Protein AF-A0A840A3Q3-F1 (afdb_monomer_lite)

pLDDT: mean 84.04, std 8.3, range [44.25, 95.06]

Radius of gyration: 40.93 Å; chains: 1; bounding box: 76×33×114 Å

Structure (mmCIF, N/CA/C/O backbone):
data_AF-A0A840A3Q3-F1
#
_entry.id   AF-A0A840A3Q3-F1
#
loop_
_atom_site.group_PDB
_atom_site.id
_atom_site.type_symbol
_atom_site.label_atom_id
_atom_site.label_alt_id
_atom_site.label_comp_id
_atom_site.label_asym_id
_atom_site.label_entity_id
_atom_site.label_seq_id
_atom_site.pdbx_PDB_ins_code
_atom_site.Cartn_x
_atom_site.Cartn_y
_atom_site.Cartn_z
_atom_site.occupancy
_atom_site.B_iso_or_equiv
_atom_site.auth_seq_id
_atom_site.auth_comp_id
_atom_site.auth_asym_id
_atom_site.auth_atom_id
_atom_site.pdbx_PDB_model_num
ATOM 1 N N . MET A 1 1 ? 41.992 -2.373 -77.289 1.00 56.03 1 MET A N 1
ATOM 2 C CA . MET A 1 1 ? 42.116 -1.862 -75.898 1.00 56.03 1 MET A CA 1
ATOM 3 C C . MET A 1 1 ? 40.755 -1.734 -75.193 1.00 56.03 1 MET A C 1
ATOM 5 O O . MET A 1 1 ? 40.566 -0.825 -74.403 1.00 56.03 1 MET A O 1
ATOM 9 N N . THR A 1 2 ? 39.800 -2.643 -75.421 1.00 67.12 2 THR A N 1
ATOM 10 C CA . THR A 1 2 ? 38.409 -2.463 -74.945 1.00 67.12 2 THR A CA 1
ATOM 11 C C . THR A 1 2 ? 37.963 -3.514 -73.923 1.00 67.12 2 THR A C 1
ATOM 13 O O . THR A 1 2 ? 37.347 -3.151 -72.929 1.00 67.12 2 THR A O 1
ATOM 16 N N . LEU A 1 3 ? 38.348 -4.791 -74.071 1.00 67.69 3 LEU A N 1
ATOM 17 C CA . LEU A 1 3 ? 37.886 -5.854 -73.158 1.00 67.69 3 LEU A CA 1
ATOM 18 C C . LEU A 1 3 ? 38.385 -5.705 -71.708 1.00 67.69 3 LEU A C 1
ATOM 20 O O . LEU A 1 3 ? 37.606 -5.872 -70.776 1.00 67.69 3 LEU A O 1
ATOM 24 N N . ARG A 1 4 ? 39.663 -5.360 -71.488 1.00 72.69 4 ARG A N 1
ATOM 25 C CA . ARG A 1 4 ? 40.228 -5.229 -70.124 1.00 72.69 4 ARG A CA 1
ATOM 26 C C . ARG A 1 4 ? 39.614 -4.066 -69.335 1.00 72.69 4 ARG A C 1
ATOM 28 O O . ARG A 1 4 ? 39.415 -4.197 -68.133 1.00 72.69 4 ARG A O 1
ATOM 35 N N . ALA A 1 5 ? 39.288 -2.961 -70.008 1.00 75.44 5 ALA A N 1
ATOM 36 C CA . ALA A 1 5 ? 38.617 -1.819 -69.387 1.00 75.44 5 ALA A CA 1
ATOM 37 C C . ALA A 1 5 ? 37.172 -2.161 -68.981 1.00 75.44 5 ALA A C 1
ATOM 39 O O . ALA A 1 5 ? 36.698 -1.721 -67.938 1.00 75.44 5 ALA A O 1
ATOM 40 N N . TRP A 1 6 ? 36.501 -3.005 -69.769 1.00 81.00 6 TRP A N 1
ATOM 41 C CA . TRP A 1 6 ? 35.125 -3.423 -69.513 1.00 81.00 6 TRP A CA 1
ATOM 42 C C . TRP A 1 6 ? 35.006 -4.340 -68.287 1.00 81.00 6 TRP A C 1
ATOM 44 O O . TRP A 1 6 ? 34.160 -4.111 -67.426 1.00 81.00 6 TRP A O 1
ATOM 54 N N . PHE A 1 7 ? 35.915 -5.313 -68.140 1.00 84.12 7 PHE A N 1
ATOM 55 C CA . PHE A 1 7 ? 35.963 -6.166 -66.944 1.00 84.12 7 PHE A CA 1
ATOM 56 C C . PHE A 1 7 ? 36.286 -5.385 -65.663 1.00 84.12 7 PHE A C 1
ATOM 58 O O . PHE A 1 7 ? 35.734 -5.697 -64.610 1.00 84.12 7 PHE A O 1
ATOM 65 N N . GLY A 1 8 ? 37.135 -4.354 -65.747 1.00 85.50 8 GLY A N 1
ATOM 66 C CA . GLY A 1 8 ? 37.435 -3.479 -64.610 1.00 85.50 8 GLY A CA 1
ATOM 67 C C . GLY A 1 8 ? 36.233 -2.639 -64.164 1.00 85.50 8 GLY A C 1
ATOM 68 O O . GLY A 1 8 ? 35.978 -2.510 -62.973 1.00 85.50 8 GLY A O 1
ATOM 69 N N . LEU A 1 9 ? 35.449 -2.108 -65.106 1.00 85.88 9 LEU A N 1
ATOM 70 C CA . LEU A 1 9 ? 34.219 -1.379 -64.779 1.00 85.88 9 LEU A CA 1
ATOM 71 C C . LEU A 1 9 ? 33.146 -2.296 -64.183 1.00 85.88 9 LEU A C 1
ATOM 73 O O . LEU A 1 9 ? 32.493 -1.922 -63.210 1.00 85.88 9 LEU A O 1
ATOM 77 N N . ALA A 1 10 ? 32.993 -3.504 -64.728 1.00 89.25 10 ALA A N 1
ATOM 78 C CA . ALA A 1 10 ? 32.029 -4.478 -64.226 1.00 89.25 10 ALA A CA 1
ATOM 79 C C . ALA A 1 10 ? 32.348 -4.925 -62.789 1.00 89.25 10 ALA A C 1
ATOM 81 O O . ALA A 1 10 ? 31.440 -5.028 -61.965 1.00 89.25 10 ALA A O 1
ATOM 82 N N . SER A 1 11 ? 33.627 -5.141 -62.459 1.00 89.25 11 SER A N 1
ATOM 83 C CA . SER A 1 11 ? 34.024 -5.521 -61.099 1.00 89.25 11 SER A CA 1
ATOM 84 C C . SER A 1 11 ? 33.799 -4.390 -60.095 1.00 89.25 11 SER A C 1
ATOM 86 O O . SER A 1 11 ? 33.255 -4.634 -59.019 1.00 89.25 11 SER A O 1
ATOM 88 N N . VAL A 1 12 ? 34.126 -3.146 -60.454 1.00 92.69 12 VAL A N 1
ATOM 89 C CA . VAL A 1 12 ? 33.871 -1.974 -59.600 1.00 92.69 12 VAL A CA 1
ATOM 90 C C . VAL A 1 12 ? 32.371 -1.769 -59.380 1.00 92.69 12 VAL A C 1
ATOM 92 O O . VAL A 1 12 ? 31.951 -1.535 -58.248 1.00 92.69 12 VAL A O 1
ATOM 95 N N . ALA A 1 13 ? 31.551 -1.917 -60.423 1.00 92.88 13 ALA A N 1
ATOM 96 C CA . ALA A 1 13 ? 30.098 -1.814 -60.305 1.00 92.88 13 ALA A CA 1
ATOM 97 C C . ALA A 1 13 ? 29.512 -2.909 -59.397 1.00 92.88 13 ALA A C 1
ATOM 99 O O . ALA A 1 13 ? 28.658 -2.619 -58.559 1.00 92.88 13 ALA A O 1
ATOM 100 N N . ALA A 1 14 ? 30.002 -4.147 -59.509 1.00 93.94 14 ALA A N 1
ATOM 101 C CA . ALA A 1 14 ? 29.579 -5.244 -58.642 1.00 93.94 14 ALA A CA 1
ATOM 102 C C . ALA A 1 14 ? 29.940 -4.979 -57.171 1.00 93.94 14 ALA A C 1
ATOM 104 O O . ALA A 1 14 ? 29.096 -5.136 -56.289 1.00 93.94 14 ALA A O 1
ATOM 105 N N . ILE A 1 15 ? 31.162 -4.507 -56.903 1.00 94.25 15 ILE A N 1
ATOM 106 C CA . ILE A 1 15 ? 31.599 -4.144 -55.548 1.00 94.25 15 ILE A CA 1
ATOM 107 C C . ILE A 1 15 ? 30.739 -3.000 -54.996 1.00 94.25 15 ILE A C 1
ATOM 109 O O . ILE A 1 15 ? 30.283 -3.071 -53.855 1.00 94.25 15 ILE A O 1
ATOM 113 N N . ALA A 1 16 ? 30.458 -1.978 -55.808 1.00 95.06 16 ALA A N 1
ATOM 114 C CA . ALA A 1 16 ? 29.612 -0.861 -55.404 1.00 95.06 16 ALA A CA 1
ATOM 1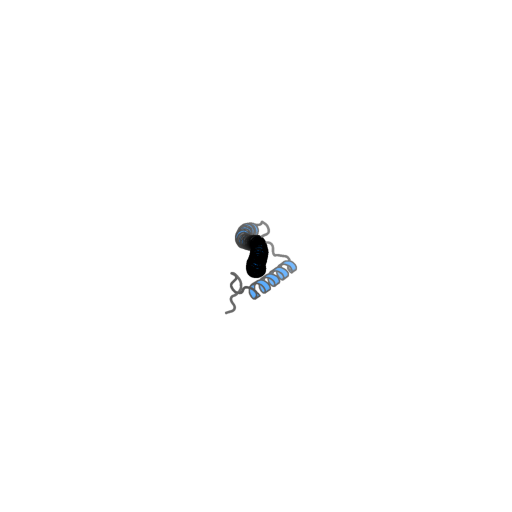15 C C . ALA A 1 16 ? 28.194 -1.320 -55.022 1.00 95.06 16 ALA A C 1
ATOM 117 O O . ALA A 1 16 ? 27.681 -0.900 -53.986 1.00 95.06 16 ALA A O 1
ATOM 118 N N . MET A 1 17 ? 27.581 -2.229 -55.788 1.00 94.50 17 MET A N 1
ATOM 119 C CA . MET A 1 17 ? 26.261 -2.777 -55.447 1.00 94.50 17 MET A CA 1
ATOM 120 C C . MET A 1 17 ? 26.273 -3.560 -54.131 1.00 94.50 17 MET A C 1
ATOM 122 O O . MET A 1 17 ? 25.364 -3.395 -53.316 1.00 94.50 17 MET A O 1
ATOM 126 N N . VAL A 1 18 ? 27.306 -4.372 -53.889 1.00 95.06 18 VAL A N 1
ATOM 127 C CA . VAL A 1 18 ? 27.444 -5.123 -52.630 1.00 95.06 18 VAL A CA 1
ATOM 128 C C . VAL A 1 18 ? 27.560 -4.168 -51.442 1.00 95.06 18 VAL A C 1
ATOM 130 O O . VAL A 1 18 ? 26.852 -4.336 -50.448 1.00 95.06 18 VAL A O 1
ATOM 133 N N . LEU A 1 19 ? 28.387 -3.125 -51.554 1.00 94.44 19 LEU A N 1
ATOM 134 C CA . LEU A 1 19 ? 28.552 -2.126 -50.496 1.00 94.44 19 LEU A CA 1
ATOM 135 C C . LEU A 1 19 ? 27.249 -1.367 -50.211 1.00 94.44 19 LEU A C 1
ATOM 137 O O . LEU A 1 19 ? 26.889 -1.191 -49.047 1.00 94.44 19 LEU A O 1
ATOM 141 N N . VAL A 1 20 ? 26.505 -0.978 -51.250 1.00 94.31 20 VAL A N 1
ATOM 142 C CA . VAL A 1 20 ? 25.200 -0.313 -51.100 1.00 94.31 20 VAL A CA 1
ATOM 143 C C . VAL A 1 20 ? 24.182 -1.235 -50.426 1.00 94.31 20 VAL A C 1
ATOM 145 O O . VAL A 1 20 ? 23.465 -0.797 -49.525 1.00 94.31 20 VAL A O 1
ATOM 148 N N . SER A 1 21 ? 24.148 -2.517 -50.799 1.00 88.06 21 SER A N 1
ATOM 149 C CA . SER A 1 21 ? 23.240 -3.492 -50.190 1.00 88.06 21 SER A CA 1
ATOM 150 C C . SER A 1 21 ? 23.555 -3.732 -48.711 1.00 88.06 21 SER A C 1
ATOM 152 O O . SER A 1 21 ? 22.631 -3.846 -47.904 1.00 88.06 21 SER A O 1
ATOM 154 N N . ILE A 1 22 ? 24.837 -3.790 -48.335 1.00 89.81 22 ILE A N 1
ATOM 155 C CA . ILE A 1 22 ? 25.259 -3.938 -46.934 1.00 89.81 22 ILE A CA 1
ATOM 156 C C . ILE A 1 22 ? 24.925 -2.674 -46.139 1.00 89.81 22 ILE A C 1
ATOM 158 O O . ILE A 1 22 ? 24.412 -2.775 -45.026 1.00 89.81 22 ILE A O 1
ATOM 162 N N . TYR A 1 23 ? 25.155 -1.492 -46.715 1.00 91.94 23 TYR A N 1
ATOM 163 C CA . TYR A 1 23 ? 24.829 -0.218 -46.075 1.00 91.94 23 TYR A CA 1
ATOM 164 C C . TYR A 1 23 ? 23.331 -0.100 -45.768 1.00 91.94 23 TYR A C 1
ATOM 166 O O . TYR A 1 23 ? 22.951 0.222 -44.641 1.00 91.94 23 TYR A O 1
ATOM 174 N N . TRP A 1 24 ? 22.476 -0.420 -46.744 1.00 89.81 24 TRP A N 1
ATOM 175 C CA . TRP A 1 24 ? 21.025 -0.404 -46.553 1.00 89.81 24 TRP A CA 1
ATOM 176 C C . TRP A 1 24 ? 20.568 -1.421 -45.505 1.00 89.81 24 TRP A C 1
ATOM 178 O O . TRP A 1 24 ? 19.774 -1.072 -44.632 1.00 89.81 24 TRP A O 1
ATOM 188 N N . LYS A 1 25 ? 21.119 -2.640 -45.533 1.00 86.75 25 LYS A N 1
ATOM 189 C CA . LYS A 1 25 ? 20.799 -3.692 -44.559 1.00 86.75 25 LYS A CA 1
ATOM 190 C C . LYS A 1 25 ? 21.251 -3.340 -43.136 1.00 86.75 25 LYS A C 1
ATOM 192 O O . LYS A 1 25 ? 20.511 -3.550 -42.182 1.00 86.75 25 LYS A O 1
ATOM 197 N N . GLY A 1 26 ? 22.444 -2.770 -42.973 1.00 83.56 26 GLY A N 1
ATOM 198 C CA . GLY A 1 26 ? 22.931 -2.317 -41.666 1.00 83.56 26 GLY A CA 1
ATOM 199 C C . GLY A 1 26 ? 22.083 -1.177 -41.096 1.00 83.56 26 GLY A C 1
ATOM 200 O O . GLY A 1 26 ? 21.756 -1.171 -39.910 1.00 83.56 26 GLY A O 1
ATOM 201 N N . ARG A 1 27 ? 21.662 -0.240 -41.955 1.00 86.44 27 ARG A N 1
ATOM 202 C CA . ARG A 1 27 ? 20.809 0.883 -41.554 1.00 86.44 27 ARG A CA 1
ATOM 203 C C . ARG A 1 27 ? 19.399 0.444 -41.152 1.00 86.44 27 ARG A C 1
ATOM 205 O O . ARG A 1 27 ? 18.867 1.013 -40.206 1.00 86.44 27 ARG A O 1
ATOM 212 N N . SER A 1 28 ? 18.797 -0.538 -41.828 1.00 77.44 28 SER A N 1
ATOM 213 C CA . SER A 1 28 ? 17.460 -1.029 -41.465 1.00 77.44 28 SER A CA 1
ATOM 214 C C . SER A 1 28 ? 17.459 -1.761 -40.122 1.00 77.44 28 SER A C 1
ATOM 216 O O . SER A 1 28 ? 16.610 -1.473 -39.282 1.00 77.44 28 SER A O 1
ATOM 218 N N . HIS A 1 29 ? 18.449 -2.625 -39.876 1.00 75.44 29 HIS A N 1
ATOM 219 C CA . HIS A 1 29 ? 18.530 -3.385 -38.625 1.00 75.44 29 HIS A CA 1
ATOM 220 C C . HIS A 1 29 ? 18.761 -2.499 -37.395 1.00 75.44 29 HIS A C 1
ATOM 222 O O . HIS A 1 29 ? 18.180 -2.755 -36.345 1.00 75.44 29 HIS A O 1
ATOM 228 N N . GLY A 1 30 ? 19.542 -1.419 -37.521 1.00 72.62 30 GLY A N 1
ATOM 229 C CA . GLY A 1 30 ? 19.718 -0.465 -36.420 1.00 72.62 30 GLY A CA 1
ATOM 230 C C . GLY A 1 30 ? 18.413 0.229 -36.007 1.00 72.62 30 GLY A C 1
ATOM 231 O O . GLY A 1 30 ? 18.210 0.505 -34.832 1.00 72.62 30 GLY A O 1
ATOM 232 N N . VAL A 1 31 ? 17.497 0.479 -36.949 1.00 71.69 31 VAL A N 1
ATOM 233 C CA . VAL A 1 31 ? 16.201 1.110 -36.645 1.00 71.69 31 VAL A CA 1
ATOM 234 C C . VAL A 1 31 ? 15.240 0.127 -35.970 1.00 71.69 31 VAL A C 1
ATOM 236 O O . VAL A 1 31 ? 14.477 0.534 -35.098 1.00 71.69 31 VAL A O 1
ATOM 239 N N . GLU A 1 32 ? 15.264 -1.151 -36.349 1.00 75.56 32 GLU A N 1
ATOM 240 C CA . GLU A 1 32 ? 14.447 -2.196 -35.713 1.00 75.56 32 GLU A CA 1
ATOM 241 C C . GLU A 1 32 ? 14.892 -2.466 -34.272 1.00 75.56 32 GLU A C 1
ATOM 243 O O . GLU A 1 32 ? 14.054 -2.537 -33.375 1.00 75.56 32 GLU A O 1
ATOM 248 N N . ASP A 1 33 ? 16.203 -2.531 -34.033 1.00 80.19 33 ASP A N 1
ATOM 249 C CA . ASP A 1 33 ? 16.764 -2.784 -32.704 1.00 80.19 33 ASP A CA 1
ATOM 250 C C . ASP A 1 33 ? 16.454 -1.637 -31.725 1.00 80.19 33 ASP A C 1
ATOM 252 O O . ASP A 1 33 ? 16.014 -1.864 -30.598 1.00 80.19 33 ASP A O 1
ATOM 256 N N . GLU A 1 34 ? 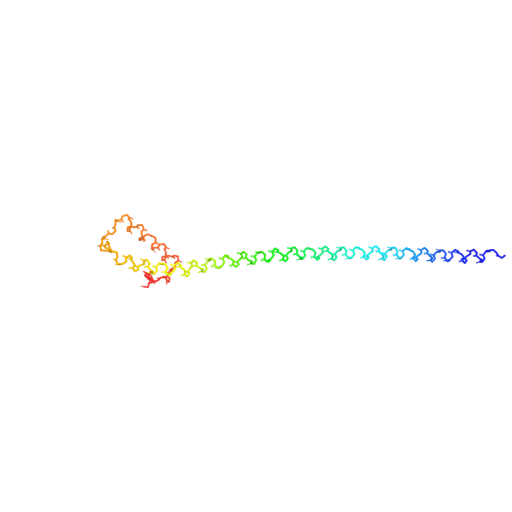16.574 -0.383 -32.174 1.00 76.31 34 GLU A N 1
ATOM 257 C CA . GLU A 1 34 ? 16.195 0.784 -31.366 1.00 76.31 34 GLU A CA 1
ATOM 258 C C . GLU A 1 34 ? 14.683 0.853 -31.099 1.00 76.31 34 GLU A C 1
ATOM 260 O O . GLU A 1 34 ? 14.263 1.230 -30.003 1.00 76.31 34 GLU A O 1
ATOM 265 N N . ARG A 1 35 ? 13.843 0.438 -32.058 1.00 78.75 35 ARG A N 1
ATOM 266 C CA . ARG A 1 35 ? 12.389 0.336 -31.842 1.00 78.75 35 ARG A CA 1
ATOM 267 C C . ARG A 1 35 ? 12.048 -0.719 -30.799 1.00 78.75 35 ARG A C 1
ATOM 269 O O . ARG A 1 35 ? 11.254 -0.432 -29.909 1.00 78.75 35 ARG A O 1
ATOM 276 N N . HIS A 1 36 ? 12.674 -1.891 -30.865 1.00 80.62 36 HIS A N 1
ATOM 277 C CA . HIS A 1 36 ? 12.477 -2.935 -29.865 1.00 80.62 36 HIS A CA 1
ATOM 278 C C . HIS A 1 36 ? 12.949 -2.497 -28.479 1.00 80.62 36 HIS A C 1
ATOM 280 O O . HIS A 1 36 ? 12.219 -2.679 -27.508 1.00 80.62 36 HIS A O 1
ATOM 286 N N . LYS A 1 37 ? 14.115 -1.848 -28.366 1.00 83.38 37 LYS A N 1
ATOM 287 C CA . LYS A 1 37 ? 14.575 -1.278 -27.087 1.00 83.38 37 LYS A CA 1
ATOM 288 C C . LYS A 1 37 ? 13.592 -0.247 -26.540 1.00 83.38 37 LYS A C 1
ATOM 290 O O . LYS A 1 37 ? 13.298 -0.269 -25.347 1.00 83.38 37 LYS A O 1
ATOM 295 N N . ALA A 1 38 ? 13.058 0.625 -27.395 1.00 83.88 38 ALA A N 1
ATOM 296 C CA . ALA A 1 38 ? 12.071 1.621 -26.993 1.00 83.88 38 ALA A CA 1
ATOM 297 C C . ALA A 1 38 ? 10.745 0.984 -26.541 1.00 83.88 38 ALA A C 1
ATOM 299 O O . ALA A 1 38 ? 10.161 1.430 -25.557 1.00 83.88 38 ALA A O 1
ATOM 300 N N . GLU A 1 39 ? 10.279 -0.062 -27.220 1.00 87.38 39 GLU A N 1
ATOM 301 C CA . GLU A 1 39 ? 9.067 -0.803 -26.855 1.00 87.38 39 GLU A CA 1
ATOM 302 C C . GLU A 1 39 ? 9.242 -1.558 -25.528 1.00 87.38 39 GLU A C 1
ATOM 304 O O . GLU A 1 39 ? 8.400 -1.469 -24.630 1.00 87.38 39 GLU A O 1
ATOM 309 N N . VAL A 1 40 ? 10.384 -2.222 -25.338 1.00 88.88 40 VAL A N 1
ATOM 310 C CA . VAL A 1 40 ? 10.733 -2.881 -24.073 1.00 88.88 40 VAL A CA 1
ATOM 311 C C . VAL A 1 40 ? 10.839 -1.858 -22.936 1.00 88.88 40 VAL A C 1
ATOM 313 O O . VAL A 1 40 ? 10.288 -2.079 -21.861 1.00 88.88 40 VAL A O 1
ATOM 316 N N . ALA A 1 41 ? 11.465 -0.703 -23.163 1.00 85.69 41 ALA A N 1
ATOM 317 C CA . ALA A 1 41 ? 11.535 0.358 -22.159 1.00 85.69 41 ALA A CA 1
ATOM 318 C C . ALA A 1 41 ? 10.145 0.917 -21.798 1.00 85.69 41 ALA A C 1
ATOM 320 O O . ALA A 1 41 ? 9.865 1.163 -20.625 1.00 85.69 41 ALA A O 1
ATOM 321 N N . GLN A 1 42 ? 9.251 1.082 -22.778 1.00 87.38 42 GLN A N 1
ATOM 322 C CA . GLN A 1 42 ? 7.879 1.542 -22.538 1.00 87.38 42 GLN A CA 1
ATOM 323 C C . GLN A 1 42 ? 7.058 0.527 -21.744 1.00 87.38 42 GLN A C 1
ATOM 325 O O . GLN A 1 42 ? 6.360 0.907 -20.804 1.00 87.38 42 GLN A O 1
ATOM 330 N N . THR A 1 43 ? 7.158 -0.759 -22.083 1.00 86.56 43 THR A N 1
ATOM 331 C CA . THR A 1 43 ? 6.462 -1.819 -21.339 1.00 86.56 43 THR A CA 1
ATOM 332 C C . THR A 1 43 ? 6.971 -1.918 -19.902 1.00 86.56 43 THR A C 1
ATOM 334 O O . THR A 1 43 ? 6.153 -1.961 -18.987 1.00 86.56 43 THR A O 1
ATOM 337 N N . GLN A 1 44 ? 8.287 -1.836 -19.676 1.00 86.31 44 GLN A N 1
ATOM 338 C CA . GLN A 1 44 ? 8.872 -1.801 -18.329 1.00 86.31 44 GLN A CA 1
ATOM 339 C C . GLN A 1 44 ? 8.449 -0.560 -17.530 1.00 86.31 44 GLN A C 1
ATOM 341 O O . GLN A 1 44 ? 8.167 -0.649 -16.336 1.00 86.31 44 GLN A O 1
ATOM 346 N N . ALA A 1 45 ? 8.370 0.608 -18.172 1.00 84.25 45 ALA A N 1
ATOM 347 C CA . ALA A 1 45 ? 7.880 1.819 -17.521 1.00 84.25 45 ALA A CA 1
ATOM 348 C C . ALA A 1 45 ? 6.397 1.689 -17.135 1.00 84.25 45 ALA A C 1
ATOM 350 O O . ALA A 1 45 ? 6.008 2.072 -16.030 1.00 84.25 45 ALA A O 1
ATOM 351 N N . ALA A 1 46 ? 5.574 1.110 -18.014 1.00 85.56 46 ALA A N 1
ATOM 352 C CA . ALA A 1 46 ? 4.163 0.865 -17.742 1.00 85.56 46 ALA A CA 1
ATOM 353 C C . ALA A 1 46 ? 3.968 -0.116 -16.574 1.00 85.56 46 ALA A C 1
ATOM 355 O O . ALA A 1 46 ? 3.159 0.156 -15.685 1.00 85.56 46 ALA A O 1
ATOM 356 N N . THR A 1 47 ? 4.736 -1.211 -16.517 1.00 87.00 47 THR A N 1
ATOM 357 C CA . THR A 1 47 ? 4.673 -2.153 -15.388 1.00 87.00 47 THR A CA 1
ATOM 358 C C . THR A 1 47 ? 5.139 -1.505 -14.091 1.00 87.00 47 THR A C 1
ATOM 360 O O . THR A 1 47 ? 4.456 -1.637 -13.079 1.00 87.00 47 THR A O 1
ATOM 363 N N . ALA A 1 48 ? 6.224 -0.725 -14.120 1.00 83.75 48 ALA A N 1
ATOM 364 C CA . ALA A 1 48 ? 6.716 -0.017 -12.941 1.00 83.75 48 ALA A CA 1
ATOM 365 C C . ALA A 1 48 ? 5.669 0.956 -12.373 1.00 83.75 48 ALA A C 1
ATOM 367 O O . ALA A 1 48 ? 5.477 1.023 -11.160 1.00 83.75 48 ALA A O 1
ATOM 368 N N . MET A 1 49 ? 4.935 1.681 -13.226 1.00 82.06 49 MET A N 1
ATOM 369 C CA . MET A 1 49 ? 3.862 2.563 -12.751 1.00 82.06 49 MET A CA 1
ATOM 370 C C . MET A 1 49 ? 2.717 1.788 -12.089 1.00 82.06 49 MET A C 1
ATOM 372 O O . MET A 1 49 ? 2.210 2.215 -11.049 1.00 82.06 49 MET A O 1
ATOM 376 N N . VAL A 1 50 ? 2.331 0.643 -12.659 1.00 90.00 50 VAL A N 1
ATOM 377 C CA . VAL A 1 50 ? 1.290 -0.220 -12.083 1.00 90.00 50 VAL A CA 1
ATOM 378 C C . VAL A 1 50 ? 1.738 -0.788 -10.737 1.00 90.00 50 VAL A C 1
ATOM 380 O O . VAL A 1 50 ? 0.965 -0.756 -9.782 1.00 90.00 50 VAL A O 1
ATOM 383 N N . GLU A 1 51 ? 2.981 -1.253 -10.623 1.00 91.12 51 GLU A N 1
ATOM 384 C CA . GLU A 1 51 ? 3.537 -1.779 -9.372 1.00 91.12 51 GLU A CA 1
ATOM 385 C C . GLU A 1 51 ? 3.573 -0.722 -8.264 1.00 91.12 51 GLU A C 1
ATOM 387 O O . GLU A 1 51 ? 3.187 -1.004 -7.127 1.00 91.12 51 GLU A O 1
ATOM 392 N N . VAL A 1 52 ? 3.959 0.516 -8.591 1.00 90.69 52 VAL A N 1
ATOM 393 C CA . VAL A 1 52 ? 3.965 1.636 -7.639 1.00 90.69 52 VAL A CA 1
ATOM 394 C C . VAL A 1 52 ? 2.552 1.951 -7.143 1.00 90.69 52 VAL A C 1
ATOM 396 O O . VAL A 1 52 ? 2.352 2.150 -5.941 1.00 90.69 52 VAL A O 1
ATOM 399 N N . ASP A 1 53 ? 1.558 1.989 -8.033 1.00 90.38 53 ASP A N 1
ATOM 400 C CA . ASP A 1 53 ? 0.164 2.218 -7.640 1.00 90.38 53 ASP A CA 1
ATOM 401 C C . ASP A 1 53 ? -0.376 1.064 -6.781 1.00 90.38 53 ASP A C 1
ATOM 403 O O . ASP A 1 53 ? -1.017 1.284 -5.748 1.00 90.38 53 ASP A O 1
ATOM 407 N N . LEU A 1 54 ? -0.042 -0.179 -7.134 1.00 90.12 54 LEU A N 1
ATOM 408 C CA . LEU A 1 54 ? -0.427 -1.355 -6.359 1.00 90.12 54 LEU A CA 1
ATOM 409 C C . LEU A 1 54 ? 0.187 -1.332 -4.953 1.00 90.12 54 LEU A C 1
ATOM 411 O O . LEU A 1 54 ? -0.524 -1.563 -3.972 1.00 90.12 54 LEU A O 1
ATOM 415 N N . ALA A 1 55 ? 1.472 -0.986 -4.845 1.00 90.50 55 ALA A N 1
ATOM 416 C CA . ALA A 1 55 ? 2.178 -0.846 -3.576 1.00 90.50 55 ALA A CA 1
ATOM 417 C C . ALA A 1 55 ? 1.549 0.246 -2.698 1.00 90.50 55 ALA A C 1
ATOM 419 O O . ALA A 1 55 ? 1.309 0.023 -1.510 1.00 90.50 55 ALA A O 1
ATOM 420 N N . ARG A 1 56 ? 1.186 1.397 -3.281 1.00 90.94 56 ARG A N 1
ATOM 421 C CA . ARG A 1 56 ? 0.472 2.470 -2.566 1.00 90.94 56 ARG A CA 1
ATOM 422 C C . ARG A 1 56 ? -0.888 2.008 -2.051 1.00 90.94 56 ARG A C 1
ATOM 424 O O . ARG A 1 56 ? -1.215 2.239 -0.888 1.00 90.94 56 ARG A O 1
ATOM 431 N N . ARG A 1 57 ? -1.675 1.318 -2.880 1.00 90.00 57 ARG A N 1
ATOM 432 C CA . ARG A 1 57 ? -2.989 0.780 -2.480 1.00 90.00 57 ARG A CA 1
ATOM 433 C C . ARG A 1 57 ? -2.874 -0.311 -1.416 1.00 90.00 57 ARG A C 1
ATOM 435 O O . ARG A 1 57 ? -3.770 -0.437 -0.581 1.00 90.00 57 ARG A O 1
ATOM 442 N N . ALA A 1 58 ? -1.820 -1.122 -1.456 1.00 87.88 58 ALA A N 1
ATOM 443 C CA . ALA A 1 58 ? -1.542 -2.118 -0.428 1.00 87.88 58 ALA A CA 1
ATOM 444 C C . ALA A 1 58 ? -1.191 -1.439 0.906 1.00 87.88 58 ALA A C 1
ATOM 446 O O . ALA A 1 58 ? -1.818 -1.747 1.917 1.00 87.88 58 ALA A O 1
ATOM 447 N N . ALA A 1 59 ? -0.293 -0.449 0.886 1.00 91.31 59 ALA A N 1
ATOM 448 C CA . ALA A 1 59 ? 0.090 0.325 2.066 1.00 91.31 59 ALA A CA 1
ATOM 449 C C . ALA A 1 59 ? -1.094 1.086 2.692 1.00 91.31 59 ALA A C 1
ATOM 451 O O . ALA A 1 59 ? -1.258 1.099 3.908 1.00 91.31 59 ALA A O 1
ATOM 452 N N . ALA A 1 60 ? -1.975 1.671 1.876 1.00 90.12 60 ALA A N 1
ATOM 453 C CA . ALA A 1 60 ? -3.172 2.346 2.379 1.00 90.12 60 ALA A CA 1
ATOM 454 C C . ALA A 1 60 ? -4.138 1.378 3.088 1.00 90.12 60 ALA A C 1
ATOM 456 O O . ALA A 1 60 ? -4.756 1.727 4.095 1.00 90.12 60 ALA A O 1
ATOM 457 N N . ARG A 1 61 ? -4.270 0.142 2.584 1.00 88.19 61 ARG A N 1
ATOM 458 C CA . ARG A 1 61 ? -5.116 -0.885 3.210 1.00 88.19 61 ARG A CA 1
ATOM 459 C C . ARG A 1 61 ? -4.545 -1.365 4.540 1.00 88.19 61 ARG A C 1
ATOM 461 O O . ARG A 1 61 ? -5.313 -1.526 5.488 1.00 88.19 61 ARG A O 1
ATOM 468 N N . THR A 1 62 ? -3.232 -1.568 4.622 1.00 91.62 62 THR A N 1
ATOM 469 C CA . THR A 1 62 ? -2.583 -1.979 5.872 1.00 91.62 62 THR A CA 1
ATOM 470 C C . THR A 1 62 ? -2.627 -0.868 6.917 1.00 91.62 62 THR A C 1
ATOM 472 O O . THR A 1 62 ? -2.989 -1.151 8.056 1.00 91.62 62 THR A O 1
ATOM 475 N N . ASP A 1 63 ? -2.383 0.393 6.542 1.00 89.75 63 ASP A N 1
ATOM 476 C CA . ASP A 1 63 ? -2.499 1.533 7.465 1.00 89.75 63 ASP A CA 1
ATOM 477 C C . ASP A 1 63 ? -3.926 1.670 8.017 1.00 89.75 63 ASP A C 1
ATOM 479 O O . ASP A 1 63 ? -4.118 1.790 9.226 1.00 89.75 63 ASP A O 1
ATOM 483 N N . MET A 1 64 ? -4.954 1.551 7.165 1.00 86.56 64 MET A N 1
ATOM 484 C CA . MET A 1 64 ? -6.345 1.555 7.634 1.00 86.56 64 MET A CA 1
ATOM 485 C C . MET A 1 64 ? -6.654 0.401 8.591 1.00 86.56 64 MET A C 1
ATOM 487 O O . MET A 1 64 ? -7.368 0.607 9.573 1.00 86.56 64 MET A O 1
ATOM 491 N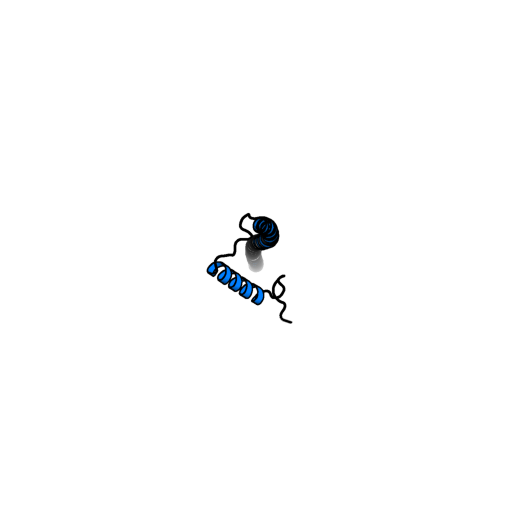 N . PHE A 1 65 ? -6.147 -0.804 8.321 1.00 83.75 65 PHE A N 1
ATOM 492 C CA . PHE A 1 65 ? -6.334 -1.949 9.212 1.00 83.75 65 PHE A CA 1
ATOM 493 C C . PHE A 1 65 ? -5.686 -1.700 10.580 1.00 83.75 65 PHE A C 1
ATOM 495 O O . PHE A 1 65 ? -6.351 -1.849 11.605 1.00 83.75 65 PHE A O 1
ATOM 502 N N . VAL A 1 66 ? -4.436 -1.229 10.595 1.00 84.75 66 VAL A N 1
ATOM 503 C CA . VAL A 1 66 ? -3.703 -0.910 11.827 1.00 84.75 66 VAL A CA 1
ATOM 504 C C . VAL A 1 66 ? -4.404 0.200 12.607 1.00 84.75 66 VAL A C 1
ATOM 506 O O . VAL A 1 66 ? -4.654 0.030 13.796 1.00 84.75 66 VAL A O 1
ATOM 509 N N . ARG A 1 67 ? -4.802 1.301 11.954 1.00 81.00 67 ARG A N 1
ATOM 510 C CA . ARG A 1 67 ? -5.544 2.398 12.602 1.00 81.00 67 ARG A CA 1
ATOM 511 C C . ARG A 1 67 ? -6.871 1.943 13.197 1.00 81.00 67 ARG A C 1
ATOM 513 O O . ARG A 1 67 ? -7.236 2.402 14.273 1.00 81.00 67 ARG A O 1
ATOM 520 N N . ARG A 1 68 ? -7.607 1.056 12.517 1.00 80.88 68 ARG A N 1
ATOM 521 C CA . ARG A 1 68 ? -8.853 0.489 13.060 1.00 80.88 68 ARG A CA 1
ATOM 522 C C . ARG A 1 68 ? -8.583 -0.389 14.273 1.00 80.88 68 ARG A C 1
ATOM 524 O O . ARG A 1 68 ? -9.332 -0.312 15.239 1.00 80.88 68 ARG A O 1
ATOM 531 N N . GLN A 1 69 ? -7.520 -1.186 14.238 1.00 80.06 69 GLN A N 1
ATOM 532 C CA . GLN A 1 69 ? -7.159 -2.061 15.347 1.00 80.06 69 GLN A CA 1
ATOM 533 C C . GLN A 1 69 ? -6.709 -1.262 16.579 1.00 80.06 69 GLN A C 1
ATOM 535 O O . GLN A 1 69 ? -7.182 -1.518 17.683 1.00 80.06 69 GLN A O 1
ATOM 540 N N . THR A 1 70 ? -5.839 -0.266 16.399 1.00 78.75 70 THR A N 1
ATOM 541 C CA . THR A 1 70 ? -5.301 0.545 17.503 1.00 78.75 70 THR A CA 1
ATOM 542 C C . THR A 1 70 ? -6.306 1.578 18.005 1.00 78.75 70 THR A C 1
ATOM 544 O O . THR A 1 70 ? -6.532 1.682 19.209 1.00 78.75 70 THR A O 1
ATOM 547 N N . GLY A 1 71 ? -6.968 2.300 17.098 1.00 75.69 71 GLY A N 1
ATOM 548 C CA . GLY A 1 71 ? -7.993 3.284 17.443 1.00 75.69 71 GLY A CA 1
ATOM 549 C C . GLY A 1 71 ? -9.242 2.642 18.044 1.00 75.69 71 GLY A C 1
ATOM 550 O O . GLY A 1 71 ? -9.808 3.180 18.990 1.00 75.69 71 GLY A O 1
ATOM 551 N N . GLY A 1 72 ? -9.639 1.464 17.550 1.00 77.88 72 GLY A N 1
ATOM 552 C CA . GLY A 1 72 ? -10.772 0.711 18.083 1.00 77.88 72 GLY A CA 1
ATOM 553 C C . GLY A 1 72 ? -10.559 0.258 19.527 1.00 77.88 72 GLY A C 1
ATOM 554 O O . GLY A 1 72 ? -11.490 0.340 20.321 1.00 77.88 72 GLY A O 1
ATOM 555 N N . ALA A 1 73 ? -9.340 -0.152 19.892 1.00 78.00 73 ALA A N 1
ATOM 556 C CA . ALA A 1 73 ? -9.018 -0.544 21.263 1.00 78.00 73 ALA A CA 1
ATOM 557 C C . ALA A 1 73 ? -9.118 0.635 22.246 1.00 78.00 73 ALA A C 1
ATOM 559 O O . ALA A 1 73 ? -9.693 0.489 23.323 1.00 78.00 73 ALA A O 1
ATOM 560 N N . GLU A 1 74 ? -8.613 1.813 21.868 1.00 80.38 74 GLU A N 1
ATOM 561 C CA . GLU A 1 74 ? -8.679 3.003 22.724 1.00 80.38 74 GLU A CA 1
ATOM 562 C C . GLU A 1 74 ? -10.108 3.549 22.849 1.00 80.38 74 GLU A C 1
ATOM 564 O O . GLU A 1 74 ? -10.552 3.853 23.955 1.00 80.38 74 GLU A O 1
ATOM 569 N N . LEU A 1 75 ? -10.867 3.593 21.748 1.00 82.25 75 LEU A N 1
ATOM 570 C CA . LEU A 1 75 ? -12.294 3.941 21.770 1.00 82.25 75 LEU A CA 1
ATOM 571 C C . LEU A 1 75 ? -13.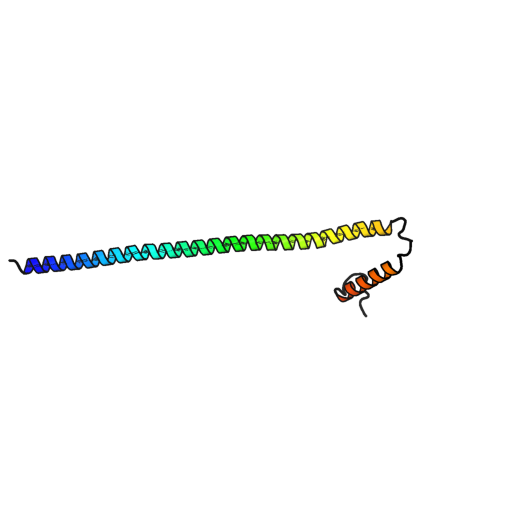099 2.965 22.633 1.00 82.25 75 LEU A C 1
ATOM 573 O O . LEU A 1 75 ? -13.906 3.392 23.455 1.00 82.25 75 LEU A O 1
ATOM 577 N N . ALA A 1 76 ? -12.858 1.659 22.491 1.00 81.44 76 ALA A N 1
ATOM 578 C CA . ALA A 1 76 ? -13.506 0.649 23.321 1.00 81.44 76 ALA A CA 1
ATOM 579 C C . ALA A 1 76 ? -13.161 0.838 24.804 1.00 81.44 76 ALA A C 1
ATOM 581 O O . ALA A 1 76 ? -14.050 0.768 25.650 1.00 81.44 76 ALA A O 1
ATOM 582 N N . ARG A 1 77 ? -11.898 1.144 25.128 1.00 81.81 77 ARG A N 1
ATOM 583 C CA . ARG A 1 77 ? -11.466 1.434 26.500 1.00 81.81 77 ARG A CA 1
ATOM 584 C C . ARG A 1 77 ? -12.202 2.647 27.072 1.00 81.81 77 ARG A C 1
ATOM 586 O O . ARG A 1 77 ? -12.773 2.540 28.154 1.00 81.81 77 ARG A O 1
ATOM 593 N N . GLN A 1 78 ? -12.234 3.769 26.353 1.00 82.12 78 GLN A N 1
ATOM 594 C CA . GLN A 1 78 ? -12.906 4.995 26.801 1.00 82.12 78 GLN A CA 1
ATOM 595 C C . GLN A 1 78 ? -14.40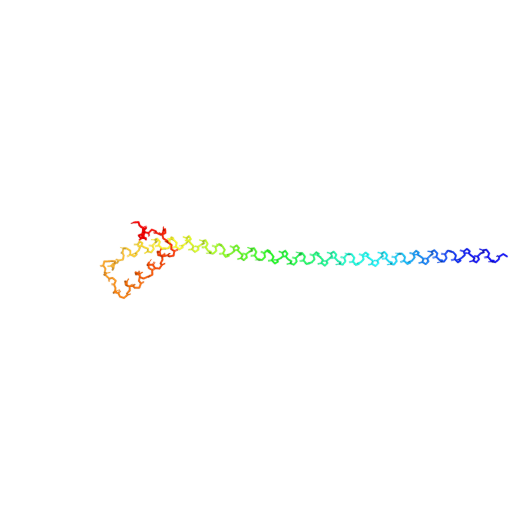6 4.766 27.023 1.00 82.12 78 GLN A C 1
ATOM 597 O O . GLN A 1 78 ? -14.915 5.034 28.111 1.00 82.12 78 GLN A O 1
ATOM 602 N N . HIS A 1 79 ? -15.088 4.160 26.050 1.00 81.44 79 HIS A N 1
ATOM 603 C CA . HIS A 1 79 ? -16.517 3.880 26.168 1.00 81.44 79 HIS A CA 1
ATOM 604 C C . HIS A 1 79 ? -16.846 2.815 27.213 1.00 81.44 79 HIS A C 1
ATOM 606 O O . HIS A 1 79 ? -17.917 2.872 27.808 1.00 81.44 79 HIS A O 1
ATOM 612 N N . SER A 1 80 ? -15.950 1.860 27.484 1.00 83.81 80 SER A N 1
ATOM 613 C CA . SER A 1 80 ? -16.169 0.890 28.562 1.00 83.81 80 SER A CA 1
ATOM 614 C C . SER A 1 80 ? -16.209 1.578 29.928 1.00 83.81 80 SER A C 1
ATOM 616 O O . SER A 1 80 ? -17.099 1.302 30.726 1.00 83.81 80 SER A O 1
ATOM 618 N N . ILE A 1 81 ? -15.315 2.543 30.166 1.00 82.50 81 ILE A N 1
ATOM 619 C CA . ILE A 1 81 ? -15.291 3.335 31.399 1.00 82.50 81 ILE A CA 1
ATOM 620 C C . ILE A 1 81 ? -16.557 4.192 31.505 1.00 82.50 81 ILE A C 1
ATOM 622 O O . ILE A 1 81 ? -17.175 4.237 32.566 1.00 82.50 81 ILE A O 1
ATOM 626 N N . GLU A 1 82 ? -16.975 4.848 30.422 1.00 82.31 82 GLU A N 1
ATOM 627 C CA . GLU A 1 82 ? -18.221 5.628 30.402 1.00 82.31 82 GLU A CA 1
ATOM 628 C C . GLU A 1 82 ? -19.447 4.752 30.680 1.00 82.31 82 GLU A C 1
ATOM 630 O O . GLU A 1 82 ? -20.290 5.117 31.496 1.00 82.31 82 GLU A O 1
ATOM 635 N N . ALA A 1 83 ? -19.519 3.573 30.056 1.00 82.12 83 ALA A N 1
ATOM 636 C CA . ALA A 1 83 ? -20.615 2.630 30.242 1.00 82.12 83 ALA A CA 1
ATOM 637 C C . ALA A 1 83 ? -20.689 2.103 31.682 1.00 82.12 83 ALA A C 1
ATOM 639 O O . ALA A 1 83 ? -21.783 1.985 32.225 1.00 82.12 83 ALA A O 1
ATOM 640 N N . MET A 1 84 ? -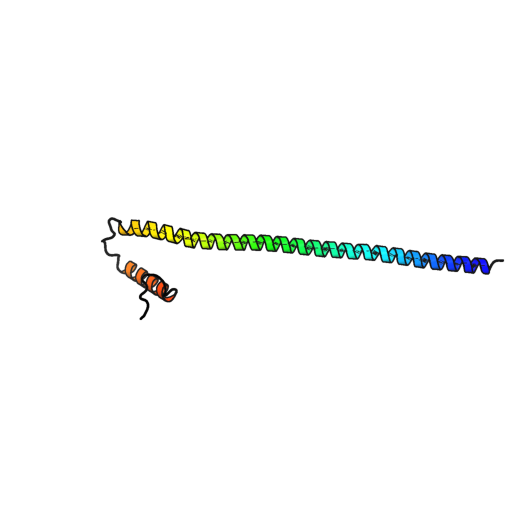19.547 1.834 32.326 1.00 80.56 84 MET A N 1
ATOM 641 C CA . MET A 1 84 ? -19.516 1.401 33.730 1.00 80.56 84 MET A CA 1
ATOM 642 C C . MET A 1 84 ? -19.917 2.506 34.715 1.00 80.56 84 MET A C 1
ATOM 644 O O . MET A 1 84 ? -20.385 2.199 35.805 1.00 80.56 84 MET A O 1
ATOM 648 N N . ASN A 1 85 ? -19.755 3.778 34.343 1.00 85.56 85 ASN A N 1
ATOM 649 C CA . ASN A 1 85 ? -20.149 4.926 35.167 1.00 85.56 85 ASN A CA 1
ATOM 650 C C . ASN A 1 85 ? -21.532 5.489 34.795 1.00 85.56 85 ASN A C 1
ATOM 652 O O . ASN A 1 85 ? -21.962 6.503 35.354 1.00 85.56 85 ASN A O 1
ATOM 656 N N . ALA A 1 86 ? -22.230 4.876 33.837 1.00 85.62 86 ALA A N 1
ATOM 657 C CA . ALA A 1 86 ? -23.544 5.329 33.416 1.00 85.62 86 ALA A CA 1
ATOM 658 C C . ALA A 1 86 ? -24.563 5.163 34.555 1.00 85.62 86 ALA A C 1
ATOM 660 O O . ALA A 1 86 ? -24.539 4.198 35.314 1.00 85.62 86 ALA A O 1
ATOM 661 N N . LYS A 1 87 ? -25.507 6.103 34.669 1.00 83.19 87 LYS A N 1
ATOM 662 C CA . LYS A 1 87 ? -26.530 6.110 35.736 1.00 83.19 87 LYS A CA 1
ATOM 663 C C . LYS A 1 87 ? -27.428 4.863 35.726 1.00 83.19 87 LYS A C 1
ATOM 665 O O . LYS A 1 87 ? -28.117 4.575 36.701 1.00 83.19 87 LYS A O 1
ATOM 670 N N . ASP A 1 88 ? -27.485 4.168 34.601 1.00 84.69 88 ASP A N 1
ATOM 671 C CA . ASP A 1 88 ? -28.226 2.936 34.383 1.00 84.69 88 ASP A CA 1
ATOM 672 C C . ASP A 1 88 ? -27.337 1.688 34.336 1.00 84.69 88 ASP A C 1
ATOM 674 O O . ASP A 1 88 ? -27.849 0.622 34.007 1.00 84.69 88 ASP A O 1
ATOM 678 N N . ALA A 1 89 ? -26.057 1.784 34.712 1.00 80.50 89 ALA A N 1
ATOM 679 C CA . ALA A 1 89 ? -25.146 0.639 34.762 1.00 80.50 89 ALA A CA 1
ATOM 680 C C . ALA A 1 89 ? -25.669 -0.495 35.665 1.00 80.50 89 ALA A C 1
ATOM 682 O O . ALA A 1 89 ? -25.479 -1.668 35.353 1.00 80.50 89 ALA A O 1
ATOM 683 N N . ASP A 1 90 ? -26.401 -0.151 36.729 1.00 84.31 90 ASP A N 1
ATOM 684 C CA . ASP A 1 90 ? -27.003 -1.119 37.656 1.00 84.31 90 ASP A CA 1
ATOM 685 C C . ASP A 1 90 ? -28.356 -1.673 37.177 1.00 84.31 90 ASP A C 1
ATOM 687 O O . ASP A 1 90 ? -28.939 -2.554 37.817 1.00 84.31 90 ASP A O 1
ATOM 691 N N . LYS A 1 91 ? -28.912 -1.155 36.072 1.00 87.56 91 LYS A N 1
ATOM 692 C CA . LYS A 1 91 ? -30.183 -1.659 35.546 1.00 87.56 91 LYS A CA 1
ATOM 693 C C . LYS A 1 91 ? -29.934 -2.939 34.749 1.00 87.56 91 LYS A C 1
ATOM 695 O O . LYS A 1 91 ? -29.100 -2.940 33.842 1.00 87.56 91 LYS A O 1
ATOM 700 N N . PRO A 1 92 ? -30.688 -4.019 35.012 1.00 84.19 92 PRO A N 1
ATOM 701 C CA . PRO A 1 92 ? -30.558 -5.233 34.223 1.00 84.19 92 PRO A CA 1
ATOM 702 C C . PRO A 1 92 ? -30.899 -4.950 32.755 1.00 84.19 92 PRO A C 1
ATOM 704 O O . PRO A 1 92 ? -31.843 -4.219 32.441 1.00 84.19 92 PRO A O 1
ATOM 707 N N . LEU A 1 93 ? -30.127 -5.544 31.843 1.00 85.19 93 LEU A N 1
ATOM 708 C CA . LEU A 1 93 ? -30.445 -5.506 30.420 1.00 85.19 93 LEU A CA 1
ATOM 709 C C . LEU A 1 93 ? -31.751 -6.263 30.166 1.00 85.19 93 LEU A C 1
ATOM 711 O O . LEU A 1 93 ? -31.995 -7.306 30.765 1.00 85.19 93 LEU A O 1
ATOM 715 N N . ALA A 1 94 ? -32.545 -5.784 29.207 1.00 91.75 94 ALA A N 1
ATOM 716 C CA . ALA A 1 94 ? -33.684 -6.542 28.698 1.00 91.75 94 ALA A CA 1
ATOM 717 C C . ALA A 1 94 ? -33.238 -7.938 28.226 1.00 91.75 94 ALA A C 1
ATOM 719 O O . ALA A 1 94 ? -32.219 -8.060 27.533 1.00 91.75 94 ALA A O 1
ATOM 720 N N . ASP A 1 95 ? -34.013 -8.973 28.556 1.00 91.38 95 ASP A N 1
ATOM 721 C CA . ASP A 1 95 ? -33.626 -10.378 28.367 1.00 91.38 95 ASP A CA 1
ATOM 722 C C . ASP A 1 95 ? -33.223 -10.708 26.928 1.00 91.38 95 ASP A C 1
ATOM 724 O O . ASP A 1 95 ? -32.204 -11.362 26.691 1.00 91.38 95 ASP A O 1
ATOM 728 N N . GLU A 1 96 ? -33.958 -10.184 25.946 1.00 91.56 96 GLU A N 1
ATOM 729 C CA . GLU A 1 96 ? -33.638 -10.368 24.530 1.00 91.56 96 GLU A CA 1
ATOM 730 C C . GLU A 1 96 ? -32.273 -9.778 24.157 1.00 91.56 96 GLU A C 1
ATOM 732 O O . GLU A 1 96 ? -31.504 -10.374 23.399 1.00 91.56 96 GLU A O 1
ATOM 737 N N . ARG A 1 97 ? -31.946 -8.598 24.695 1.00 88.81 97 ARG A N 1
ATOM 738 C CA . ARG A 1 97 ? -30.658 -7.939 24.448 1.00 88.81 97 ARG A CA 1
ATOM 739 C C . ARG A 1 97 ? -29.529 -8.726 25.106 1.00 88.81 97 ARG A C 1
ATOM 741 O O . ARG A 1 97 ? -28.498 -8.939 24.471 1.00 88.81 97 ARG A O 1
ATOM 748 N N . ALA A 1 98 ? -29.741 -9.196 26.333 1.00 90.88 98 ALA A N 1
ATOM 749 C CA . ALA A 1 98 ? -28.781 -10.032 27.043 1.00 90.88 98 ALA A CA 1
ATOM 750 C C . ALA A 1 98 ? -28.532 -11.369 26.317 1.00 90.88 98 ALA A C 1
ATOM 752 O O . ALA A 1 98 ? -27.392 -11.826 26.253 1.00 90.88 98 ALA A O 1
ATOM 753 N N . ALA A 1 99 ? -29.567 -11.988 25.741 1.00 91.31 99 ALA A N 1
ATOM 754 C CA . ALA A 1 99 ? -29.442 -13.225 24.969 1.00 91.31 99 ALA A CA 1
ATOM 755 C C . ALA A 1 99 ? -28.655 -13.029 23.661 1.00 91.31 99 ALA A C 1
ATOM 757 O O . ALA A 1 99 ? -27.806 -13.861 23.319 1.00 91.31 99 ALA A O 1
ATOM 758 N N . ARG A 1 100 ? -28.889 -11.916 22.949 1.00 90.56 100 ARG A N 1
ATOM 759 C CA . ARG A 1 100 ? -28.114 -11.563 21.747 1.00 90.56 100 ARG A CA 1
ATOM 760 C C . ARG A 1 100 ? -26.639 -11.336 22.072 1.00 90.56 100 ARG A C 1
ATOM 762 O O . ARG A 1 100 ? -25.793 -11.905 21.391 1.00 90.56 100 ARG A O 1
ATOM 769 N N . LEU A 1 101 ? -26.339 -10.586 23.137 1.00 89.62 101 LEU A N 1
ATOM 770 C CA . LEU A 1 101 ? -24.960 -10.352 23.589 1.00 89.62 101 LEU A CA 1
ATOM 771 C C . LEU A 1 101 ? -24.257 -11.661 23.962 1.00 89.62 101 LEU A C 1
ATOM 773 O O . LEU A 1 101 ? -23.211 -11.961 23.408 1.00 89.62 101 LEU A O 1
ATOM 777 N N . ARG A 1 102 ? -24.889 -12.517 24.777 1.00 89.62 102 ARG A N 1
ATOM 778 C CA . ARG A 1 102 ? -24.337 -13.839 25.134 1.00 89.62 102 ARG A CA 1
ATOM 779 C C . ARG A 1 102 ? -24.108 -14.761 23.932 1.00 89.62 102 ARG A C 1
ATOM 781 O O . ARG A 1 102 ? -23.287 -15.672 23.992 1.00 89.62 102 ARG A O 1
ATOM 788 N N . THR A 1 103 ? -24.880 -14.603 22.860 1.00 92.69 103 THR A N 1
ATOM 789 C CA . THR A 1 103 ? -24.687 -15.379 21.626 1.00 92.69 103 THR A CA 1
ATOM 790 C C . THR A 1 103 ? -23.506 -14.844 20.825 1.00 92.69 103 THR A C 1
ATOM 792 O O . THR A 1 103 ? -22.681 -15.638 20.382 1.00 92.69 103 THR A O 1
ATOM 795 N N . ALA A 1 104 ? -23.387 -13.521 20.708 1.00 88.12 104 ALA A N 1
ATOM 796 C CA . ALA A 1 104 ? -22.234 -12.883 20.083 1.00 88.12 104 ALA A CA 1
ATOM 797 C C . ALA A 1 104 ? -20.930 -13.198 20.839 1.00 88.12 104 ALA A C 1
ATOM 799 O O . ALA A 1 104 ? -19.953 -13.588 20.210 1.00 88.12 104 ALA A O 1
ATOM 800 N N . ASP A 1 105 ? -20.936 -13.131 22.174 1.00 88.69 105 ASP A N 1
ATOM 801 C CA . ASP A 1 105 ? -19.774 -13.466 23.008 1.00 88.69 105 ASP A CA 1
ATOM 802 C C . ASP A 1 105 ? -19.319 -14.915 22.800 1.00 88.69 105 ASP A C 1
ATOM 804 O O . ASP A 1 105 ? -18.126 -15.177 22.658 1.00 88.69 105 ASP A O 1
ATOM 808 N N . ARG A 1 106 ? -20.259 -15.867 22.705 1.00 89.50 106 ARG A N 1
ATOM 809 C CA . ARG A 1 106 ? -19.928 -17.270 22.401 1.00 89.50 106 ARG A CA 1
ATOM 810 C C . ARG A 1 106 ? -19.262 -17.420 21.035 1.00 89.50 106 ARG A C 1
ATOM 812 O O . ARG A 1 106 ? -18.214 -18.049 20.951 1.00 89.50 106 ARG A O 1
ATOM 819 N N . GLN A 1 107 ? -19.822 -16.798 19.998 1.00 90.56 107 GLN A N 1
ATOM 820 C CA . GLN A 1 107 ? -19.237 -16.824 18.652 1.00 90.56 107 GLN A CA 1
ATOM 821 C C . GLN A 1 107 ? -17.838 -16.188 18.623 1.00 90.56 107 GLN A C 1
ATOM 823 O O . GLN A 1 107 ? -16.939 -16.693 17.954 1.00 90.56 107 GLN A O 1
ATOM 828 N N . LEU A 1 108 ? -17.627 -15.102 19.372 1.00 87.12 108 LEU A N 1
ATOM 829 C CA . LEU A 1 108 ? -16.316 -14.463 19.497 1.00 87.12 108 LEU A CA 1
ATOM 830 C C . LEU A 1 108 ? -15.297 -15.374 20.192 1.00 87.12 108 LEU A C 1
ATOM 832 O O . LEU A 1 108 ? -14.164 -15.479 19.721 1.00 87.12 108 LEU A O 1
ATOM 836 N N . CYS A 1 109 ? -15.693 -16.065 21.262 1.00 88.88 109 CYS A N 1
ATOM 837 C CA . CYS A 1 109 ? -14.818 -17.011 21.953 1.00 88.88 109 CYS A CA 1
ATOM 838 C C . CYS A 1 109 ? -14.490 -18.255 21.116 1.00 88.88 109 CYS A C 1
ATOM 840 O O . CYS A 1 109 ? -13.378 -18.767 21.214 1.00 88.88 109 CYS A O 1
ATOM 842 N N . GLU A 1 110 ? -15.409 -18.719 20.264 1.00 89.06 110 GLU A N 1
ATOM 843 C CA . GLU A 1 110 ? -15.144 -19.801 19.304 1.00 89.06 110 GLU A CA 1
ATOM 844 C C . GLU A 1 110 ? -14.114 -19.385 18.242 1.00 89.06 110 GLU A C 1
ATOM 846 O O . GLU A 1 110 ? -13.223 -20.163 17.902 1.00 89.06 110 GLU A O 1
ATOM 851 N N . LEU A 1 111 ? -14.203 -18.150 17.737 1.00 87.00 111 LEU A N 1
ATOM 852 C CA . LEU A 1 111 ? -13.284 -17.628 16.719 1.00 87.00 111 LEU A CA 1
ATOM 853 C C . LEU A 1 111 ? -11.914 -17.231 17.287 1.00 87.00 111 LEU A C 1
ATOM 855 O O . LEU A 1 111 ? -10.914 -17.291 16.573 1.00 87.00 111 LEU A O 1
ATOM 859 N N . SER A 1 112 ? -11.855 -16.803 18.550 1.00 83.94 112 SER A N 1
ATOM 860 C CA . SER A 1 112 ? -10.624 -16.336 19.191 1.00 83.94 112 SER A CA 1
ATOM 861 C C . SER A 1 112 ? -10.558 -16.751 20.671 1.00 83.94 112 SER A C 1
ATOM 863 O O . SER A 1 112 ? -10.769 -15.921 21.562 1.00 83.94 112 SER A O 1
ATOM 865 N N . PRO A 1 113 ? -10.170 -18.010 20.959 1.00 81.56 113 PRO A N 1
ATOM 866 C CA . PRO A 1 113 ? -10.158 -18.574 22.316 1.00 81.56 113 PRO A CA 1
ATOM 867 C C . PRO A 1 113 ? -9.221 -17.869 23.307 1.00 81.56 113 PRO A C 1
ATOM 869 O O . PRO A 1 113 ? -9.355 -18.038 24.514 1.00 81.56 113 PRO A O 1
ATOM 872 N N . GLY A 1 114 ? -8.248 -17.098 22.807 1.00 81.12 114 GLY A N 1
ATOM 873 C CA . GLY A 1 114 ? -7.288 -16.344 23.620 1.00 81.12 114 GLY A CA 1
ATOM 874 C C . GLY A 1 114 ? -7.772 -14.965 24.084 1.00 81.12 114 GLY A C 1
ATOM 875 O O . GLY A 1 114 ? -6.992 -14.234 24.691 1.00 81.12 114 GLY A O 1
ATOM 876 N N . LEU A 1 115 ? -9.014 -14.571 23.776 1.00 79.50 115 LEU A N 1
ATOM 877 C CA . LEU A 1 115 ? -9.587 -13.309 24.254 1.00 79.50 115 LEU A CA 1
ATOM 878 C C . LEU A 1 115 ? -9.773 -13.332 25.777 1.00 79.50 115 LEU A C 1
ATOM 880 O O . LEU A 1 115 ? -10.239 -14.312 26.358 1.00 79.50 115 LEU A O 1
ATOM 884 N N . VAL A 1 116 ? -9.442 -12.214 26.425 1.00 75.31 116 VAL A N 1
ATOM 885 C CA . VAL A 1 116 ? -9.644 -12.028 27.867 1.00 75.31 116 VAL A CA 1
ATOM 886 C C . VAL A 1 116 ? -11.138 -12.140 28.185 1.00 75.31 116 VAL A C 1
ATOM 888 O O . VAL A 1 116 ? -11.946 -11.426 27.600 1.00 75.31 116 VAL A O 1
ATOM 891 N N . GLY A 1 117 ? -11.501 -13.028 29.114 1.00 73.31 117 GLY A N 1
ATOM 892 C CA . GLY A 1 117 ? -12.893 -13.263 29.517 1.00 73.31 117 GLY A CA 1
ATOM 893 C C . GLY A 1 117 ? -13.573 -14.442 28.815 1.00 73.31 117 GLY A C 1
ATOM 894 O O . GLY A 1 117 ? -14.603 -14.909 29.296 1.00 73.31 117 GLY A O 1
ATOM 895 N N . CYS A 1 118 ? -12.976 -14.995 27.755 1.00 83.62 118 CYS A N 1
ATOM 896 C CA . CYS A 1 118 ? -13.354 -16.324 27.294 1.00 83.62 118 CYS A CA 1
ATOM 897 C C . CYS A 1 118 ? -12.856 -17.339 28.320 1.00 83.62 118 CYS A C 1
ATOM 899 O O . CYS A 1 118 ? -11.682 -17.327 28.696 1.00 83.62 118 CYS A O 1
ATOM 901 N N . ALA A 1 119 ? -13.746 -18.208 28.804 1.00 70.81 119 ALA A N 1
ATOM 902 C CA . ALA A 1 119 ? -13.321 -19.334 29.616 1.00 70.81 119 ALA A CA 1
ATOM 903 C C . ALA A 1 119 ? -12.355 -20.157 28.758 1.00 70.81 119 ALA A C 1
ATOM 905 O O . ALA A 1 119 ? -12.778 -20.782 27.786 1.00 70.81 119 ALA A O 1
ATOM 906 N N . SER A 1 120 ? -11.057 -20.123 29.077 1.00 58.88 120 SER A N 1
ATOM 907 C CA . SER A 1 120 ? -10.128 -21.087 28.506 1.00 58.88 120 SER A CA 1
ATOM 908 C C . SER A 1 120 ? -10.667 -22.438 28.937 1.00 58.88 120 SER A C 1
ATOM 910 O O . SER A 1 120 ? -10.639 -22.741 30.129 1.00 58.88 120 SER A O 1
ATOM 912 N N . THR A 1 121 ? -11.242 -23.203 28.017 1.00 53.38 121 THR A N 1
ATOM 913 C CA . THR A 1 121 ? -11.650 -24.577 28.287 1.00 53.38 121 THR A CA 1
ATOM 914 C C . THR A 1 121 ? -10.430 -25.323 28.809 1.00 53.38 121 THR A C 1
ATOM 916 O O . THR A 1 121 ? -9.531 -25.674 28.042 1.00 53.38 121 THR A O 1
ATOM 919 N N . ARG A 1 122 ? -10.385 -25.497 30.125 1.00 44.25 122 ARG A N 1
ATOM 920 C CA . ARG A 1 122 ? -9.568 -26.458 30.839 1.00 44.25 122 ARG A CA 1
ATOM 921 C C . ARG A 1 122 ? -10.416 -27.007 31.973 1.00 44.25 122 ARG A C 1
ATOM 923 O O . ARG A 1 122 ? -11.086 -26.189 32.641 1.00 44.25 122 ARG A O 1
#

Organism: NCBI:txid98513

Foldseek 3Di:
DPPVVVVVVVVVVVVVVVVVVVVVVVVVVVVVVVVVVVVVVVVVVVVVVVVVVVVVVVVVVVVVVVCCVVVVVVVCVVVVVVCCPDPCVVPDDDPVVVVVVVVVVVVVCVVPVPDPPRPNPD

Sequence (122 aa):
MTLRAWFGLASVAAIAMVLVSIYWKGRSHGVEDERHKAEVAQTQAATAMVEVDLARRAAARTDMFVRRQTGGAELARQHSIEAMNAKDADKPLADERAARLRTADRQLCELSPGLVGCASTR

Secondary structure (DSSP, 8-state):
--HHHHHHHHHHHHHHHHHHHHHHHHHHHHHHHHHHHHHHHHHHHHHHHHHHHHHHHHHHHHHHHHHHHHHHHHHHHHHHHHHHTSTTTTSPPPHHHHHHHHHHHHHHHHH-TTSTTS----